Protein AF-A0A3N5FFD1-F1 (afdb_monomer)

Mean predicted aligned error: 10.71 Å

Solvent-accessible surface area (backbone atoms only — not comparable to full-atom values): 4056 Å² total; per-residue (Å²): 110,73,66,60,53,52,52,51,51,53,54,53,54,60,56,57,56,54,55,67,68,70,60,65,74,64,95,68,58,86,92,57,85,83,86,86,72,60,48,77,76,46,75,52,80,49,94,96,54,67,51,73,43,67,50,50,101,73,83,133

Structure (mmCIF, N/CA/C/O backbone):
data_AF-A0A3N5FFD1-F1
#
_entry.id   AF-A0A3N5FFD1-F1
#
loop_
_atom_site.group_PDB
_atom_site.id
_atom_site.type_symbol
_atom_site.label_atom_id
_atom_site.label_alt_id
_atom_site.label_comp_id
_atom_site.label_asym_id
_atom_site.label_entity_id
_atom_site.label_seq_id
_atom_site.pdbx_PDB_ins_code
_atom_site.Cartn_x
_atom_site.Cartn_y
_atom_site.Cartn_z
_atom_site.occupancy
_atom_site.B_iso_or_equiv
_atom_site.auth_seq_id
_atom_site.auth_comp_id
_atom_site.auth_asym_id
_atom_site.auth_atom_id
_atom_site.pdbx_PDB_model_num
ATOM 1 N N . MET A 1 1 ? 33.106 1.297 -39.638 1.00 65.69 1 MET A N 1
ATOM 2 C CA . MET A 1 1 ? 32.004 2.106 -39.057 1.00 65.69 1 MET A CA 1
ATOM 3 C C . MET A 1 1 ? 30.787 1.278 -38.649 1.00 65.69 1 MET A C 1
ATOM 5 O O . MET A 1 1 ? 30.371 1.391 -37.506 1.00 65.69 1 MET A O 1
ATOM 9 N N . LYS A 1 2 ? 30.257 0.394 -39.510 1.00 79.88 2 LYS A N 1
ATOM 10 C CA . LYS A 1 2 ? 29.051 -0.413 -39.216 1.00 79.88 2 LYS A CA 1
ATOM 11 C C . LYS A 1 2 ? 29.151 -1.290 -37.951 1.00 79.88 2 LYS A C 1
ATOM 13 O O . LYS A 1 2 ? 28.166 -1.441 -37.240 1.00 79.88 2 LYS A O 1
ATOM 18 N N . GLY A 1 3 ? 30.332 -1.840 -37.648 1.00 85.75 3 GLY A N 1
ATOM 19 C CA . GLY A 1 3 ? 30.564 -2.628 -36.425 1.00 85.75 3 GLY A CA 1
ATOM 20 C C . GLY A 1 3 ? 30.510 -1.792 -35.141 1.00 85.75 3 GLY A C 1
ATOM 21 O O . GLY A 1 3 ? 29.852 -2.184 -34.184 1.00 85.75 3 GLY A O 1
ATOM 22 N N . LEU A 1 4 ? 31.111 -0.598 -35.161 1.00 91.62 4 LEU A N 1
ATOM 23 C CA . LEU A 1 4 ? 31.058 0.349 -34.044 1.00 91.62 4 LEU A CA 1
ATOM 24 C C . LEU A 1 4 ? 29.622 0.829 -33.789 1.00 91.62 4 LEU A C 1
ATOM 26 O O . LEU A 1 4 ? 29.188 0.879 -32.646 1.00 91.62 4 LEU A O 1
ATOM 30 N N . GLN A 1 5 ? 28.856 1.095 -34.853 1.00 90.75 5 GLN A N 1
ATOM 31 C CA . GLN A 1 5 ? 27.441 1.469 -34.744 1.00 90.75 5 GLN A CA 1
ATOM 32 C C . GLN A 1 5 ? 26.587 0.359 -34.109 1.00 90.75 5 GLN A C 1
ATOM 34 O O . GLN A 1 5 ? 25.733 0.650 -33.279 1.00 90.75 5 GLN A O 1
ATOM 39 N N . ARG A 1 6 ? 26.837 -0.913 -34.452 1.00 93.94 6 ARG A N 1
ATOM 40 C CA . ARG A 1 6 ? 26.148 -2.060 -33.832 1.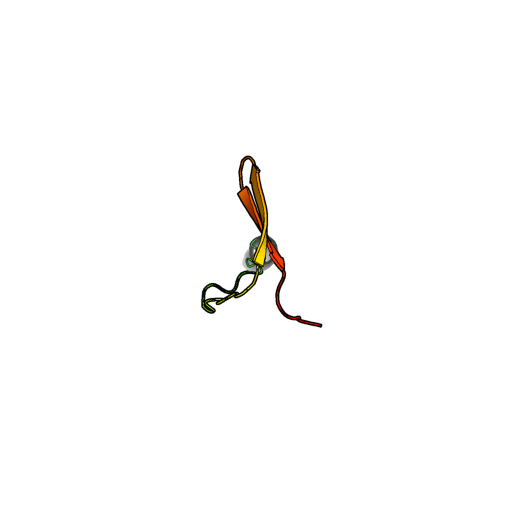00 93.94 6 ARG A CA 1
ATOM 41 C C . ARG A 1 6 ? 26.484 -2.196 -32.347 1.00 93.94 6 ARG A C 1
ATOM 43 O O . ARG A 1 6 ? 25.583 -2.419 -31.550 1.00 93.94 6 ARG A O 1
ATOM 50 N N . LEU A 1 7 ? 27.753 -2.022 -31.977 1.00 94.94 7 LEU A N 1
ATOM 51 C CA . LEU A 1 7 ? 28.192 -2.069 -30.578 1.00 94.94 7 LEU A CA 1
ATOM 52 C C . LEU A 1 7 ? 27.579 -0.937 -29.744 1.00 94.94 7 LEU A C 1
ATOM 54 O O . LEU A 1 7 ? 27.081 -1.191 -28.652 1.00 94.94 7 LEU A O 1
ATOM 58 N N . LEU A 1 8 ? 27.546 0.287 -30.282 1.00 95.25 8 LEU A N 1
ATOM 59 C CA . LEU A 1 8 ? 26.882 1.426 -29.640 1.00 95.25 8 LEU A CA 1
ATOM 60 C C . LEU A 1 8 ? 25.384 1.184 -29.439 1.00 95.25 8 LEU A C 1
ATOM 62 O O . LEU A 1 8 ? 24.859 1.489 -28.374 1.00 95.25 8 LEU A O 1
ATOM 66 N N . PHE A 1 9 ? 24.703 0.607 -30.431 1.00 95.25 9 PHE A N 1
ATOM 67 C CA . PHE A 1 9 ? 23.281 0.290 -30.317 1.00 95.25 9 PHE A CA 1
ATOM 68 C C . PHE A 1 9 ? 23.002 -0.735 -29.208 1.00 95.25 9 PHE A C 1
ATOM 70 O O . PHE A 1 9 ? 22.103 -0.535 -28.396 1.00 95.25 9 PHE A O 1
ATOM 77 N N . VAL A 1 10 ? 23.804 -1.804 -29.129 1.00 94.12 10 VAL A N 1
ATOM 78 C CA . VAL A 1 10 ? 23.676 -2.823 -28.073 1.00 94.12 10 VAL A CA 1
ATOM 79 C C . VAL A 1 10 ? 23.961 -2.227 -26.694 1.00 94.12 10 VAL A C 1
ATOM 81 O O . VAL A 1 10 ? 23.202 -2.472 -25.760 1.00 94.12 10 VAL A O 1
ATOM 84 N N . ALA A 1 11 ? 25.004 -1.403 -26.563 1.00 92.50 11 ALA A N 1
ATOM 85 C CA . ALA A 1 11 ? 25.316 -0.725 -25.307 1.00 92.50 11 ALA A CA 1
ATOM 86 C C . ALA A 1 11 ? 24.164 0.184 -24.846 1.00 92.50 11 ALA A C 1
ATOM 88 O O . ALA A 1 11 ? 23.793 0.162 -23.674 1.00 92.50 11 ALA A O 1
ATOM 89 N N . LEU A 1 12 ? 23.550 0.930 -25.769 1.00 91.94 12 LEU A N 1
ATOM 90 C CA . LEU A 1 12 ? 22.426 1.810 -25.455 1.00 91.94 12 LEU A CA 1
ATOM 91 C C . LEU A 1 12 ? 21.172 1.021 -25.040 1.00 91.94 12 LEU A C 1
ATOM 93 O O . LEU A 1 12 ? 20.486 1.409 -24.096 1.00 91.94 12 LEU A O 1
ATOM 97 N N . ALA A 1 13 ? 20.906 -0.116 -25.691 1.00 88.62 13 ALA A N 1
ATOM 98 C CA . ALA A 1 13 ? 19.805 -1.008 -25.331 1.00 88.62 13 ALA A CA 1
ATOM 99 C C . ALA A 1 13 ? 19.980 -1.627 -23.930 1.00 88.62 13 ALA A C 1
ATOM 101 O O . ALA A 1 13 ? 19.016 -1.709 -23.170 1.00 88.62 13 ALA A O 1
ATOM 102 N N . LEU A 1 14 ? 21.207 -2.012 -23.559 1.00 87.31 14 LEU A N 1
ATOM 103 C CA . LEU A 1 14 ? 21.512 -2.550 -22.227 1.00 87.31 14 LEU A CA 1
ATOM 104 C C . LEU A 1 14 ? 21.326 -1.504 -21.119 1.00 87.31 14 LEU A C 1
ATOM 106 O O . LEU A 1 14 ? 20.816 -1.828 -20.050 1.00 87.31 14 LEU A O 1
ATOM 110 N N . VAL A 1 15 ? 21.682 -0.242 -21.379 1.00 84.62 15 VAL A N 1
ATOM 111 C CA . VAL A 1 15 ? 21.449 0.861 -20.432 1.00 84.62 15 VAL A CA 1
ATOM 112 C C . VAL A 1 15 ? 19.952 1.146 -20.278 1.00 84.62 15 VAL A C 1
ATOM 114 O O . VAL A 1 15 ? 19.480 1.304 -19.154 1.00 84.62 15 VAL A O 1
ATOM 117 N N . ALA A 1 16 ? 19.176 1.134 -21.365 1.00 80.44 16 ALA A N 1
ATOM 118 C CA . ALA A 1 16 ? 17.728 1.351 -21.310 1.00 80.44 16 ALA A CA 1
ATOM 119 C C . ALA A 1 16 ? 16.976 0.284 -20.486 1.00 80.44 16 ALA A C 1
ATOM 121 O O . ALA A 1 16 ? 15.977 0.598 -19.840 1.00 80.44 16 ALA A O 1
ATOM 122 N N . ALA A 1 17 ? 17.471 -0.957 -20.445 1.00 73.44 17 ALA A N 1
ATOM 123 C CA . ALA A 1 17 ? 16.870 -2.027 -19.646 1.00 73.44 17 ALA A CA 1
ATOM 124 C C . ALA A 1 17 ? 16.904 -1.744 -18.129 1.00 73.44 17 ALA A C 1
ATOM 126 O O . ALA A 1 17 ? 16.000 -2.159 -17.406 1.00 73.44 17 ALA A O 1
ATOM 127 N N . SER A 1 18 ? 17.902 -0.997 -17.640 1.00 69.88 18 SER A N 1
ATOM 128 C CA . SER A 1 18 ? 18.015 -0.642 -16.215 1.00 69.88 18 SER A CA 1
ATOM 129 C C . SER A 1 18 ? 16.911 0.306 -15.729 1.00 69.88 18 SER A C 1
ATOM 131 O O . SER A 1 18 ? 16.498 0.226 -14.572 1.00 69.88 18 SER A O 1
ATOM 133 N N . ALA A 1 19 ? 16.362 1.147 -16.614 1.00 66.44 19 ALA A N 1
ATOM 134 C CA . ALA A 1 19 ? 15.265 2.052 -16.273 1.00 66.44 19 ALA A CA 1
ATOM 135 C C . ALA A 1 19 ? 13.986 1.280 -15.902 1.00 66.44 19 ALA A C 1
ATOM 137 O O . ALA A 1 19 ? 13.310 1.632 -14.940 1.00 66.44 19 ALA A O 1
ATOM 138 N N . PHE A 1 20 ? 13.697 0.171 -16.590 1.00 66.38 20 PHE A N 1
ATOM 139 C CA . PHE A 1 20 ? 12.545 -0.685 -16.279 1.00 66.38 20 PHE A CA 1
ATOM 140 C C . PHE A 1 20 ? 12.640 -1.364 -14.905 1.00 66.38 20 PHE A C 1
ATOM 142 O O . PHE A 1 20 ? 11.609 -1.640 -14.302 1.00 66.38 20 PHE A O 1
ATOM 149 N N . ALA A 1 21 ? 13.848 -1.609 -14.389 1.00 64.38 21 ALA A N 1
ATOM 150 C CA . ALA A 1 21 ? 14.037 -2.190 -13.059 1.00 64.38 21 ALA A CA 1
ATOM 151 C C . AL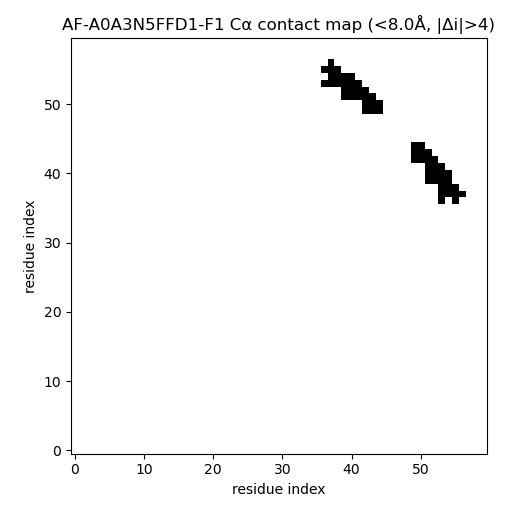A A 1 21 ? 13.882 -1.158 -11.922 1.00 64.38 21 ALA A C 1
ATOM 153 O O . ALA A 1 21 ? 13.491 -1.525 -10.817 1.00 64.38 21 ALA A O 1
ATOM 154 N N . HIS A 1 22 ? 14.174 0.126 -12.174 1.00 60.97 22 HIS A N 1
ATOM 155 C CA . HIS A 1 22 ? 14.059 1.201 -11.176 1.00 60.97 22 HIS A CA 1
ATOM 156 C C . HIS A 1 22 ? 12.654 1.802 -11.065 1.00 60.97 22 HIS A C 1
ATOM 158 O O . HIS A 1 22 ? 12.313 2.367 -10.026 1.00 60.97 22 HIS A O 1
ATOM 164 N N . HIS A 1 23 ? 11.814 1.660 -12.091 1.00 58.50 23 HIS A N 1
ATOM 165 C CA . HIS A 1 23 ? 10.391 1.993 -12.006 1.00 58.50 23 HIS A CA 1
ATOM 166 C C . HIS A 1 23 ? 9.622 0.837 -11.370 1.00 58.50 23 HIS A C 1
ATOM 168 O O . HIS A 1 23 ? 8.784 0.204 -12.011 1.00 58.50 23 HIS A O 1
ATOM 174 N N . GLY A 1 24 ? 9.958 0.547 -10.110 1.00 60.28 24 GLY A N 1
ATOM 175 C CA . GLY A 1 24 ? 9.261 -0.445 -9.307 1.00 60.28 24 GLY A CA 1
ATOM 176 C C . GLY A 1 24 ? 7.753 -0.260 -9.439 1.00 60.28 24 GLY A C 1
ATOM 177 O O . GLY A 1 24 ? 7.228 0.840 -9.266 1.00 60.28 24 GLY A O 1
ATOM 178 N N . TRP A 1 25 ? 7.067 -1.341 -9.795 1.00 63.75 25 TRP A N 1
ATOM 179 C CA . TRP A 1 25 ? 5.614 -1.392 -9.769 1.00 63.75 25 TRP A CA 1
ATOM 180 C C . TRP A 1 25 ? 5.172 -1.107 -8.328 1.00 63.75 25 TRP A C 1
ATOM 182 O O . TRP A 1 25 ? 5.751 -1.659 -7.388 1.00 63.75 25 TRP A O 1
ATOM 192 N N . SER A 1 26 ? 4.182 -0.236 -8.127 1.00 66.81 26 SER A N 1
ATOM 193 C CA . SER A 1 26 ? 3.580 -0.111 -6.800 1.00 66.81 26 SER A CA 1
ATOM 194 C C . SER A 1 26 ? 3.075 -1.493 -6.400 1.00 66.81 26 SER A C 1
ATOM 196 O O . SER A 1 26 ? 2.329 -2.088 -7.164 1.00 66.81 26 SER A O 1
ATOM 198 N N . SER A 1 27 ? 3.405 -2.025 -5.219 1.00 70.88 27 SER A N 1
ATOM 199 C CA . SER A 1 27 ? 2.795 -3.288 -4.749 1.00 70.88 27 SER A CA 1
ATOM 200 C C . SER A 1 27 ? 1.252 -3.232 -4.724 1.00 70.88 27 SER A C 1
ATOM 202 O O . SER A 1 27 ? 0.590 -4.248 -4.524 1.00 70.88 27 SER A O 1
ATOM 204 N N . TYR A 1 28 ? 0.683 -2.039 -4.926 1.00 79.38 28 TYR A N 1
ATOM 205 C CA . TYR A 1 28 ? -0.705 -1.783 -5.256 1.00 79.38 28 TYR A CA 1
ATOM 206 C C . T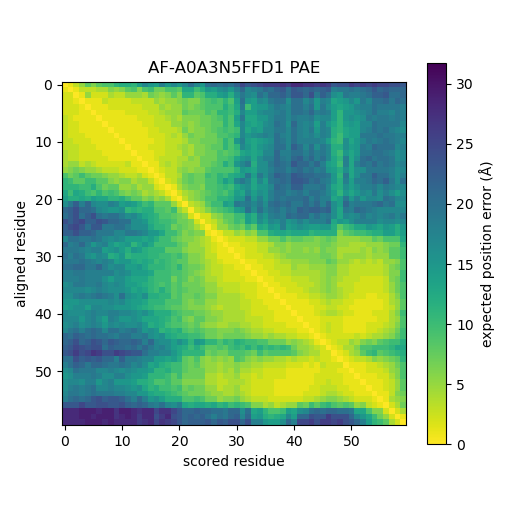YR A 1 28 ? -1.056 -2.160 -6.708 1.00 79.38 28 TYR A C 1
ATOM 208 O O . TYR A 1 28 ? -0.623 -1.531 -7.673 1.00 79.38 28 TYR A O 1
ATOM 216 N N . ASP A 1 29 ? -1.916 -3.163 -6.852 1.00 84.69 29 ASP A N 1
ATOM 217 C CA . ASP A 1 29 ? -2.601 -3.467 -8.107 1.00 84.69 29 ASP A CA 1
ATOM 218 C C . ASP A 1 29 ? -3.848 -2.578 -8.243 1.00 84.69 29 ASP A C 1
ATOM 220 O O . ASP A 1 29 ? -4.888 -2.855 -7.643 1.00 84.69 29 ASP A O 1
ATOM 224 N N . GLU A 1 30 ? -3.750 -1.507 -9.034 1.00 84.81 30 GLU A N 1
ATOM 225 C CA . GLU A 1 30 ? -4.842 -0.543 -9.245 1.00 84.81 30 GLU A CA 1
ATOM 226 C C . GLU A 1 30 ? -6.077 -1.140 -9.937 1.00 84.81 30 GLU A C 1
ATOM 228 O O . GLU A 1 30 ? -7.180 -0.609 -9.805 1.00 84.81 30 GLU A O 1
ATOM 233 N N . SER A 1 31 ? -5.927 -2.282 -10.620 1.00 88.81 31 SER A N 1
ATOM 234 C CA . SER A 1 31 ? -7.052 -2.997 -11.233 1.00 88.81 31 SER A CA 1
ATOM 235 C C . SER A 1 31 ? -7.913 -3.743 -10.207 1.00 88.81 31 SER A C 1
ATOM 237 O O . SER A 1 31 ? -9.014 -4.198 -10.526 1.00 88.81 31 SER A O 1
ATOM 239 N N . LYS A 1 32 ? -7.436 -3.866 -8.958 1.00 88.50 32 LYS A N 1
ATOM 240 C CA . LYS A 1 32 ? -8.102 -4.603 -7.882 1.00 88.50 32 LYS A CA 1
ATOM 241 C C . LYS A 1 32 ? -8.528 -3.676 -6.753 1.00 88.50 32 LYS A C 1
ATOM 243 O O . LYS A 1 32 ? -7.764 -3.350 -5.849 1.00 88.50 32 LYS A O 1
ATOM 248 N N . THR A 1 33 ? -9.812 -3.330 -6.731 1.00 90.50 33 THR A N 1
ATOM 249 C CA . THR A 1 33 ? -10.404 -2.651 -5.573 1.00 90.50 33 THR A CA 1
ATOM 250 C C . THR A 1 33 ? -10.430 -3.579 -4.356 1.00 90.50 33 THR A C 1
ATOM 252 O O . THR A 1 33 ? -11.079 -4.625 -4.375 1.00 90.50 33 THR A O 1
ATOM 255 N N . LEU A 1 34 ? -9.775 -3.175 -3.266 1.00 85.81 34 LEU A N 1
ATOM 256 C CA . LEU A 1 34 ? -9.832 -3.880 -1.984 1.00 85.81 34 LEU A CA 1
ATOM 257 C C . LEU A 1 34 ? -10.992 -3.343 -1.138 1.00 85.81 34 LEU A C 1
ATOM 259 O O . LEU A 1 34 ? -11.079 -2.145 -0.880 1.00 85.81 34 LEU A O 1
ATOM 263 N N . LYS A 1 35 ? -11.871 -4.236 -0.671 1.00 87.75 35 LYS A N 1
ATOM 264 C CA . LYS A 1 35 ? -12.886 -3.927 0.345 1.00 87.75 35 LYS A CA 1
ATOM 265 C C . LYS A 1 35 ? -12.453 -4.547 1.667 1.00 87.75 35 LYS A C 1
ATOM 267 O O . LYS A 1 35 ? -12.431 -5.768 1.791 1.00 87.75 35 LYS A O 1
ATOM 272 N N 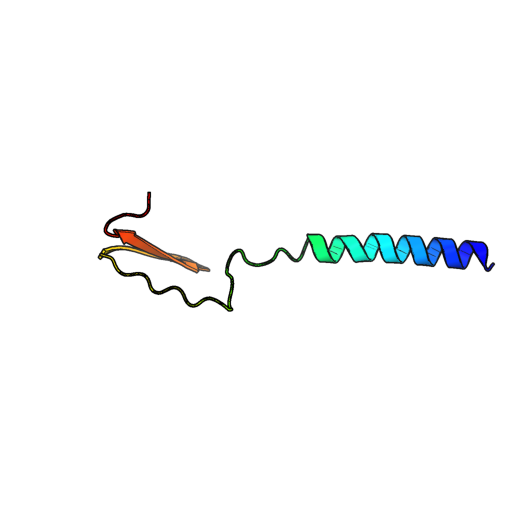. LEU A 1 36 ? -12.097 -3.707 2.634 1.00 87.25 36 LEU A N 1
ATOM 273 C CA . LEU A 1 36 ? -11.657 -4.126 3.963 1.00 87.25 36 LEU A CA 1
ATOM 274 C C . LEU A 1 36 ? -12.74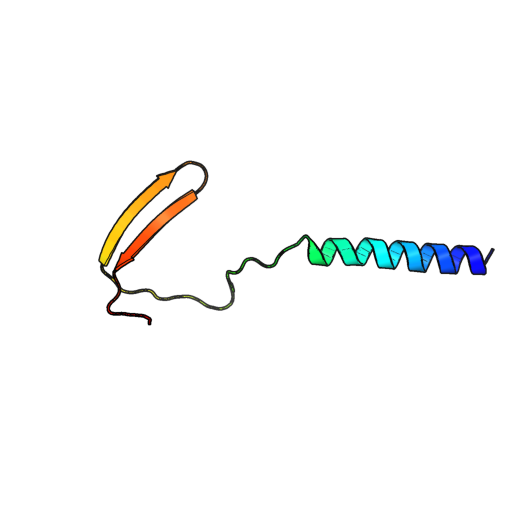9 -3.791 4.982 1.00 87.25 36 LEU A C 1
ATOM 276 O O . LEU A 1 36 ? -13.252 -2.669 4.999 1.00 87.25 36 LEU A O 1
ATOM 280 N N . ALA A 1 37 ? -13.113 -4.759 5.821 1.00 89.88 37 ALA A N 1
ATOM 281 C CA . ALA A 1 37 ? -14.048 -4.579 6.926 1.00 89.88 37 ALA A CA 1
ATOM 282 C C . ALA A 1 37 ? -13.355 -4.956 8.237 1.00 89.88 37 ALA A C 1
ATOM 284 O O . ALA A 1 37 ? -12.690 -5.988 8.322 1.00 89.88 37 ALA A O 1
ATOM 285 N N . GLY A 1 38 ? -13.498 -4.113 9.253 1.00 91.19 38 GLY A N 1
ATOM 286 C CA . GLY A 1 38 ? -12.841 -4.290 10.539 1.00 91.19 38 GLY A CA 1
ATOM 287 C C . GLY A 1 38 ? -13.009 -3.069 11.432 1.00 91.19 38 GLY A C 1
ATOM 288 O O . GLY A 1 38 ? -13.589 -2.061 11.029 1.00 91.19 38 GLY A O 1
ATOM 289 N N . THR A 1 39 ? -12.482 -3.162 12.644 1.00 94.75 39 THR A N 1
ATOM 290 C CA . THR A 1 39 ? -12.438 -2.053 13.597 1.00 94.75 39 THR A CA 1
ATOM 291 C C . THR A 1 39 ? -11.148 -1.270 13.397 1.00 94.75 39 THR A C 1
ATOM 293 O O . THR A 1 39 ? -10.070 -1.858 13.412 1.00 94.75 39 THR A O 1
ATOM 296 N N . ILE A 1 40 ? -11.230 0.052 13.253 1.00 95.19 40 ILE A N 1
ATOM 297 C CA . ILE A 1 40 ? -10.041 0.915 13.262 1.00 95.19 40 ILE A CA 1
ATOM 298 C C . ILE A 1 40 ? -9.448 0.900 14.676 1.00 95.19 40 ILE A C 1
ATOM 300 O O . ILE A 1 40 ? -10.117 1.303 15.624 1.00 95.19 40 ILE A O 1
ATOM 304 N N . GLN A 1 41 ? -8.211 0.427 14.821 1.00 96.00 41 GLN A N 1
ATOM 305 C CA . GLN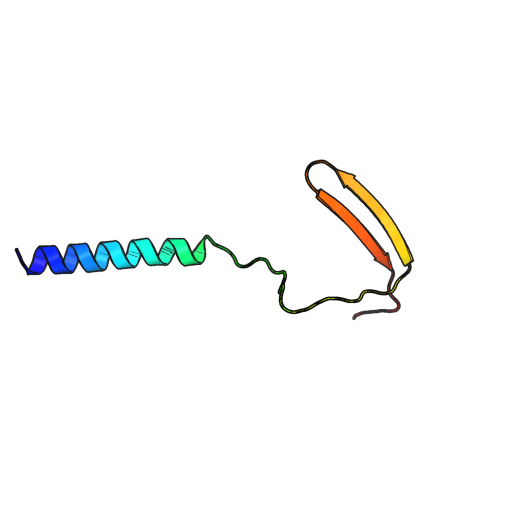 A 1 41 ? -7.475 0.463 16.089 1.00 96.00 41 GLN A CA 1
ATOM 306 C C . GLN A 1 41 ? -6.716 1.777 16.258 1.00 96.00 41 GLN A C 1
ATOM 308 O O . GLN A 1 41 ? -6.694 2.342 17.348 1.00 96.00 41 GLN A O 1
ATOM 313 N N . SER A 1 42 ? -6.120 2.273 15.175 1.00 96.50 42 SER A N 1
ATOM 314 C CA . SER A 1 42 ? -5.383 3.530 15.152 1.00 96.50 42 SER A CA 1
ATOM 315 C C . SE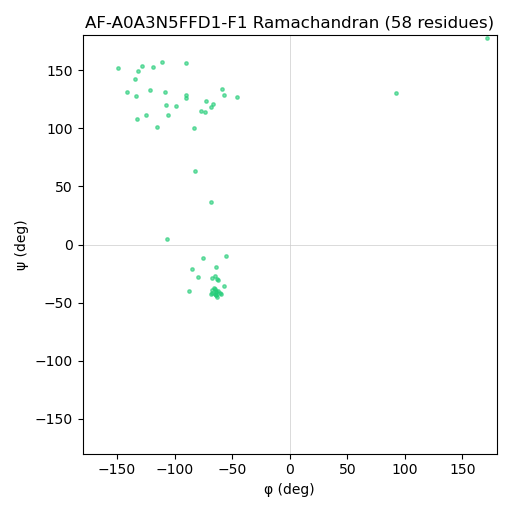R A 1 42 ? -5.476 4.181 13.771 1.00 96.50 42 SER A C 1
ATOM 317 O O . SER A 1 42 ? -5.656 3.508 12.752 1.00 96.50 42 SER A O 1
ATOM 319 N N . ALA A 1 43 ? -5.391 5.509 13.746 1.00 95.69 43 ALA A N 1
ATOM 320 C CA . ALA A 1 43 ? -5.274 6.295 12.529 1.00 95.69 43 ALA A CA 1
ATOM 321 C C . ALA A 1 43 ? -4.300 7.444 12.788 1.00 95.69 43 ALA A C 1
ATOM 323 O O . ALA A 1 43 ? -4.423 8.147 13.792 1.00 95.69 43 ALA A O 1
ATOM 324 N N . SER A 1 44 ? -3.339 7.627 11.891 1.00 94.38 44 SER A N 1
ATOM 325 C CA . SER A 1 44 ? -2.368 8.713 11.954 1.00 94.38 44 SER A CA 1
ATOM 326 C C . SER A 1 44 ? -2.322 9.456 10.629 1.00 94.38 44 SER A C 1
ATOM 328 O O . SER A 1 44 ? -2.630 8.918 9.563 1.00 94.38 44 SER A O 1
ATOM 330 N N . TYR A 1 45 ? -1.943 10.724 10.708 1.00 92.44 45 TYR A N 1
ATOM 331 C CA . TYR A 1 45 ? -1.641 11.539 9.548 1.00 92.44 45 TYR A CA 1
ATOM 332 C C . TYR A 1 45 ? -0.327 12.258 9.815 1.00 92.44 45 TYR A C 1
ATOM 334 O O . TYR A 1 45 ? -0.271 13.171 10.638 1.00 92.44 45 TYR A O 1
ATOM 342 N N . GLU A 1 46 ? 0.725 11.825 9.132 1.00 86.81 46 GLU A N 1
ATOM 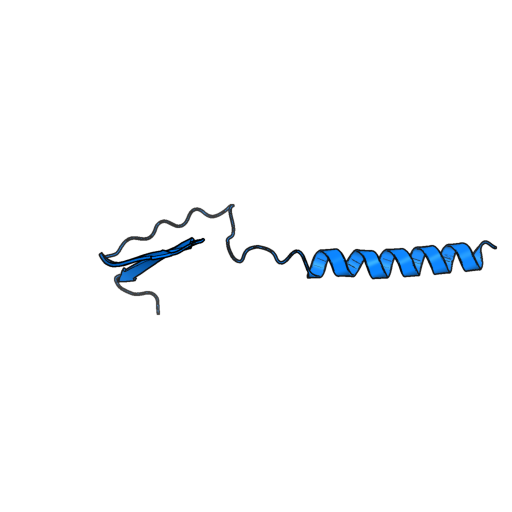343 C CA . GLU A 1 46 ? 2.039 12.454 9.178 1.00 86.81 46 GLU A CA 1
ATOM 344 C C . GLU A 1 46 ? 2.398 12.929 7.771 1.00 86.81 46 GLU A C 1
ATOM 346 O O . GLU A 1 46 ? 1.908 12.405 6.776 1.00 86.81 46 GLU A O 1
ATOM 351 N N . ASN A 1 47 ? 3.220 13.967 7.642 1.00 81.62 47 ASN A N 1
ATOM 352 C CA . ASN A 1 47 ? 3.665 14.378 6.314 1.00 81.62 47 ASN A CA 1
ATOM 353 C C . ASN A 1 47 ? 4.677 13.334 5.797 1.00 81.62 47 ASN A C 1
ATOM 355 O O . ASN A 1 47 ? 5.675 13.122 6.487 1.00 81.62 47 ASN A O 1
ATOM 359 N N . PRO A 1 48 ? 4.473 12.690 4.628 1.00 86.75 48 PRO A N 1
ATOM 360 C CA . PRO A 1 48 ? 3.494 12.991 3.570 1.00 86.75 48 PRO A CA 1
ATOM 361 C C . PRO A 1 48 ? 2.293 12.022 3.474 1.00 86.75 48 PRO A C 1
ATOM 363 O O . PRO A 1 48 ? 1.505 12.127 2.529 1.00 86.75 48 PRO A O 1
ATOM 366 N N . HIS A 1 49 ? 2.160 11.050 4.381 1.00 87.19 49 HIS A N 1
ATOM 367 C CA . HIS A 1 49 ? 1.188 9.958 4.291 1.00 87.19 49 HIS A CA 1
ATOM 368 C C . HIS A 1 49 ? 0.433 9.701 5.603 1.00 87.19 49 HIS A C 1
ATOM 370 O O . HIS A 1 49 ? 0.993 9.733 6.697 1.00 87.19 49 HIS A O 1
ATOM 376 N N . GLY A 1 50 ? -0.855 9.372 5.475 1.00 92.31 50 GLY A N 1
ATOM 377 C CA . GLY A 1 50 ? -1.651 8.826 6.572 1.00 92.31 50 GLY A CA 1
ATOM 378 C C . GLY A 1 50 ? -1.602 7.300 6.621 1.00 92.31 50 GLY A C 1
ATOM 379 O O . GLY A 1 50 ? -1.380 6.646 5.602 1.00 92.31 50 GLY A O 1
ATOM 380 N N . ALA A 1 51 ? -1.853 6.739 7.802 1.00 93.31 51 ALA A N 1
ATOM 381 C CA . ALA A 1 51 ? -1.960 5.303 8.026 1.00 93.31 51 ALA A CA 1
ATOM 382 C C . ALA A 1 51 ? -3.213 4.968 8.846 1.00 93.31 51 ALA A C 1
ATOM 384 O O . ALA A 1 51 ? -3.658 5.758 9.679 1.00 93.31 51 ALA A O 1
ATOM 385 N N . VAL A 1 52 ? -3.780 3.782 8.609 1.00 94.00 52 VAL A N 1
ATOM 386 C CA . VAL A 1 52 ? -4.906 3.224 9.371 1.00 94.00 52 VAL A CA 1
ATOM 387 C C . VAL A 1 52 ? -4.596 1.771 9.704 1.00 94.00 52 VAL A C 1
ATOM 389 O O . VAL A 1 52 ? -4.309 0.975 8.811 1.00 94.00 52 VAL A O 1
ATOM 392 N N . GLU A 1 53 ? -4.703 1.413 10.979 1.00 94.00 53 GLU A N 1
ATOM 393 C CA . GLU A 1 53 ? -4.588 0.035 11.445 1.00 94.00 53 GLU A CA 1
ATOM 394 C C . GLU A 1 53 ? -5.985 -0.561 11.650 1.00 94.00 53 GLU A C 1
ATOM 396 O O . GLU A 1 53 ? -6.776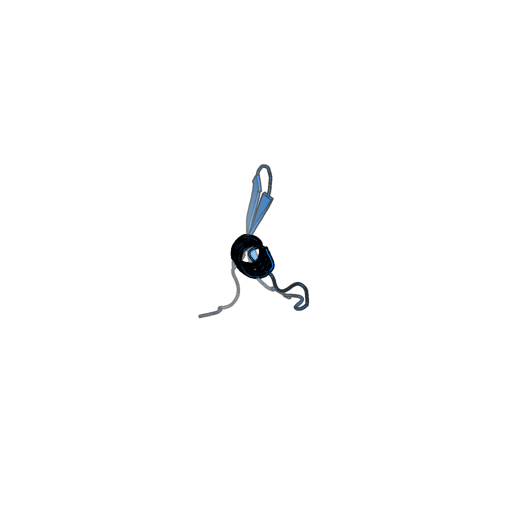 -0.063 12.454 1.00 94.00 53 GLU A O 1
ATOM 401 N N . LEU A 1 54 ? -6.301 -1.634 10.921 1.00 93.75 54 LEU A N 1
ATOM 402 C CA . LEU A 1 54 ? -7.603 -2.301 10.975 1.00 93.75 54 LEU A CA 1
ATOM 403 C C . LEU A 1 54 ? -7.492 -3.652 11.691 1.00 93.75 54 LEU A C 1
ATOM 405 O O . LEU A 1 54 ? -6.820 -4.564 11.213 1.00 93.75 54 LEU A O 1
ATOM 409 N N . LYS A 1 55 ? -8.225 -3.825 12.792 1.00 92.94 55 LYS A N 1
ATOM 410 C CA . LYS A 1 55 ? -8.501 -5.143 13.367 1.00 92.94 55 LYS A CA 1
ATOM 411 C C . LYS A 1 55 ? -9.581 -5.820 12.541 1.00 92.94 55 LYS A C 1
ATOM 413 O O . LYS A 1 55 ? -10.723 -5.366 12.518 1.00 92.94 55 LYS A O 1
ATOM 418 N N . THR A 1 56 ? -9.236 -6.918 11.889 1.00 88.94 56 THR A N 1
ATOM 419 C CA . THR A 1 56 ? -10.174 -7.716 11.090 1.00 88.94 56 THR A CA 1
ATOM 420 C C . THR A 1 56 ? -10.422 -9.072 11.767 1.00 88.94 56 THR A C 1
ATOM 422 O O . THR A 1 56 ? -9.580 -9.490 12.565 1.00 88.94 56 THR A O 1
ATOM 425 N N . PRO A 1 57 ? -11.546 -9.767 11.494 1.00 78.31 57 PRO A N 1
ATOM 426 C CA . PRO A 1 57 ? -11.836 -11.116 12.009 1.00 78.31 57 PRO A CA 1
ATOM 427 C C . PRO A 1 57 ? -10.936 -12.242 11.452 1.00 78.31 57 PRO A C 1
ATOM 429 O O . PRO A 1 57 ? -11.409 -13.355 11.286 1.00 78.31 57 PRO A O 1
ATOM 432 N N . GLU A 1 58 ? -9.651 -11.948 11.222 1.00 68.06 58 GLU A N 1
ATOM 433 C CA . GLU A 1 58 ? -8.564 -12.802 10.720 1.00 68.06 58 GLU A CA 1
ATOM 434 C C . GLU A 1 58 ? -8.332 -12.811 9.198 1.00 68.06 58 GLU A C 1
ATOM 436 O O . GLU A 1 58 ? -9.212 -13.049 8.372 1.00 68.06 58 GLU A O 1
ATOM 441 N N . LYS A 1 59 ? -7.052 -12.619 8.860 1.00 47.47 59 LYS A N 1
ATOM 442 C CA . LYS A 1 59 ? -6.341 -13.274 7.763 1.00 47.47 59 LYS A CA 1
ATOM 443 C C . LYS A 1 59 ? -5.114 -13.914 8.428 1.00 47.47 59 LYS A C 1
ATOM 445 O O . LYS A 1 59 ? -4.291 -13.172 8.961 1.00 47.47 59 LYS A O 1
ATOM 450 N N . THR A 1 60 ? -5.053 -15.245 8.494 1.00 42.38 60 THR A N 1
ATOM 451 C CA . THR A 1 60 ? -3.811 -15.991 8.787 1.00 42.38 60 THR A CA 1
ATOM 452 C C . THR A 1 60 ? -2.789 -15.773 7.685 1.00 42.38 60 THR A C 1
ATOM 454 O O . THR A 1 60 ? -3.232 -15.722 6.510 1.00 42.38 60 THR A O 1
#

Secondary structure (DSSP, 8-state):
-HHHHHHHHHHHHHHHHHHHHHSPPPSS-TTS-----SEEEEEEEETTEEEEEEE-S---

pLDDT: mean 83.09, std 12.99, range [42.38, 96.5]

Sequence (60 aa):
MKGLQRLLFVALALVAASAFAHHGWSSYDESKTLKLAGTIQSASYENPHGAVELKTPEKT

Radius of gyration: 22.84 Å; Cα contacts (8 Å, |Δi|>4): 29; chains: 1; bounding box: 46×30×55 Å

Foldseek 3Di:
DVVVVVVVVVVVVVVVVVVVVVPDDDPDDPVDDDDDDADFPDWDDDPPDIDTDGDDPDDD